Protein AF-A0AA97F3E9-F1 (afdb_monomer)

pLDDT: mean 88.94, std 7.21, range [58.5, 95.94]

Structure (mmCIF, N/CA/C/O backbone):
data_AF-A0AA97F3E9-F1
#
_entry.id   AF-A0AA97F3E9-F1
#
loop_
_atom_site.group_PDB
_atom_site.id
_atom_site.type_symbol
_atom_site.label_atom_id
_atom_site.label_alt_id
_atom_site.label_comp_id
_atom_site.label_asym_id
_atom_site.label_entity_id
_atom_site.label_seq_id
_atom_site.pdbx_PDB_ins_code
_atom_site.Cartn_x
_atom_site.Cartn_y
_atom_site.Cartn_z
_atom_site.occupancy
_atom_site.B_iso_or_equiv
_atom_site.auth_seq_id
_atom_site.auth_comp_id
_atom_site.auth_asym_id
_atom_site.auth_atom_id
_atom_site.pdbx_PDB_model_num
ATOM 1 N N . MET A 1 1 ? 9.352 -4.315 -11.357 1.00 58.50 1 MET A N 1
ATOM 2 C CA . MET A 1 1 ? 8.966 -4.707 -9.979 1.00 58.50 1 MET A CA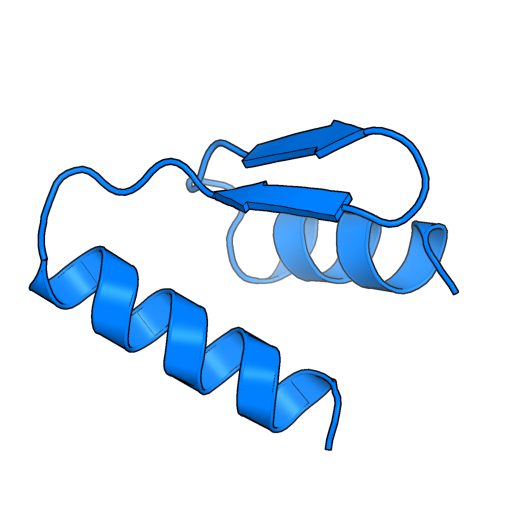 1
ATOM 3 C C . MET A 1 1 ? 7.465 -4.588 -9.692 1.00 58.50 1 MET A C 1
ATOM 5 O O . MET A 1 1 ? 7.002 -5.250 -8.776 1.00 58.50 1 MET A O 1
ATOM 9 N N . HIS A 1 2 ? 6.679 -3.835 -10.474 1.00 67.25 2 HIS A N 1
ATOM 10 C CA . H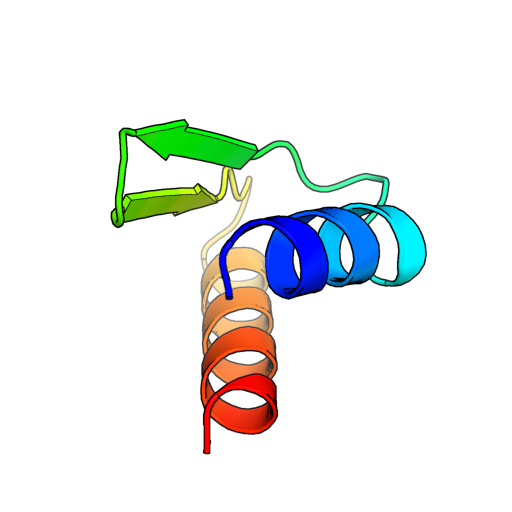IS A 1 2 ? 5.246 -3.586 -10.216 1.00 67.25 2 HIS A CA 1
ATOM 11 C C . HIS A 1 2 ? 4.364 -4.840 -10.195 1.00 67.25 2 HIS A C 1
ATOM 13 O O . HIS A 1 2 ? 3.568 -5.031 -9.281 1.00 67.25 2 HIS A O 1
ATOM 19 N N . HIS A 1 3 ? 4.598 -5.763 -11.127 1.00 74.44 3 HIS A N 1
ATOM 20 C CA . HIS A 1 3 ? 3.832 -7.007 -11.215 1.00 74.44 3 HIS A CA 1
ATOM 21 C C . HIS A 1 3 ? 3.983 -7.908 -9.975 1.00 74.44 3 HIS A C 1
ATOM 23 O O . HIS A 1 3 ? 3.051 -8.612 -9.595 1.00 74.44 3 HIS A O 1
ATOM 29 N N . ALA A 1 4 ? 5.147 -7.877 -9.315 1.00 85.44 4 ALA A N 1
ATOM 30 C CA . ALA A 1 4 ? 5.395 -8.688 -8.125 1.00 85.44 4 ALA A CA 1
ATOM 31 C C . ALA A 1 4 ? 4.578 -8.197 -6.921 1.00 85.44 4 ALA A C 1
A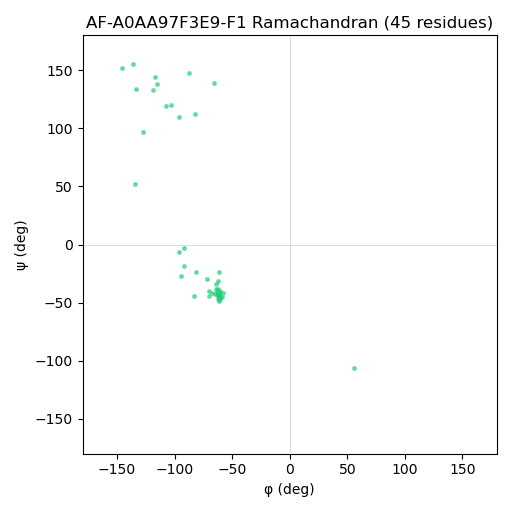TOM 33 O O . ALA A 1 4 ? 4.030 -9.014 -6.185 1.00 85.44 4 ALA A O 1
ATOM 34 N N . PHE A 1 5 ? 4.455 -6.876 -6.753 1.00 86.00 5 PHE A N 1
ATOM 35 C CA . PHE A 1 5 ? 3.621 -6.292 -5.704 1.00 86.00 5 PHE A CA 1
ATOM 36 C C . PHE A 1 5 ? 2.134 -6.552 -5.958 1.00 86.00 5 PHE A C 1
ATOM 38 O O . PHE A 1 5 ? 1.424 -6.932 -5.034 1.00 86.00 5 PHE A O 1
ATOM 45 N N . ASP A 1 6 ? 1.668 -6.430 -7.206 1.00 86.75 6 ASP A N 1
ATOM 46 C CA . ASP A 1 6 ? 0.258 -6.685 -7.536 1.00 86.75 6 ASP A CA 1
ATOM 47 C C . ASP A 1 6 ? -0.147 -8.135 -7.273 1.00 86.75 6 ASP A C 1
ATOM 49 O O . ASP A 1 6 ? -1.217 -8.394 -6.719 1.00 86.75 6 ASP A O 1
ATOM 53 N N . ILE A 1 7 ? 0.711 -9.091 -7.643 1.00 90.12 7 ILE A N 1
ATOM 54 C CA . ILE A 1 7 ? 0.491 -10.504 -7.322 1.00 90.12 7 ILE A CA 1
ATOM 55 C C . ILE A 1 7 ? 0.489 -10.705 -5.810 1.00 90.12 7 ILE A C 1
ATOM 57 O O . ILE A 1 7 ? -0.406 -11.365 -5.286 1.00 90.12 7 ILE A O 1
ATOM 61 N N . TRP A 1 8 ? 1.469 -10.136 -5.110 1.00 92.06 8 TRP A N 1
ATOM 62 C CA . TRP A 1 8 ? 1.587 -10.296 -3.667 1.00 92.06 8 TRP A CA 1
ATOM 63 C C . TRP A 1 8 ? 0.359 -9.742 -2.931 1.00 92.06 8 TRP A C 1
ATOM 65 O O . TRP A 1 8 ? -0.195 -10.450 -2.091 1.00 92.06 8 TRP A O 1
ATOM 75 N N . MET A 1 9 ? -0.130 -8.555 -3.307 1.00 91.44 9 MET A N 1
ATOM 76 C CA . MET A 1 9 ? -1.371 -7.977 -2.781 1.00 91.44 9 MET A CA 1
ATOM 77 C C . MET A 1 9 ? -2.577 -8.873 -3.072 1.00 91.44 9 MET A C 1
ATOM 79 O O . MET A 1 9 ? -3.357 -9.155 -2.169 1.00 91.44 9 MET A O 1
ATOM 83 N N . LYS A 1 10 ? -2.713 -9.392 -4.299 1.00 90.06 10 LYS A N 1
ATOM 84 C CA . LYS A 1 10 ? -3.816 -10.303 -4.656 1.00 90.06 10 LYS A CA 1
ATOM 85 C C . LYS A 1 10 ? -3.783 -11.625 -3.884 1.00 90.06 10 LYS A C 1
ATOM 87 O O . LYS A 1 10 ? -4.840 -12.177 -3.606 1.00 90.06 10 LYS A O 1
ATOM 92 N N . GLN A 1 11 ? -2.601 -12.142 -3.559 1.00 92.56 11 GLN A N 1
ATOM 93 C CA . GLN A 1 11 ? -2.448 -13.420 -2.856 1.00 92.56 11 GLN A CA 1
ATOM 94 C C . GLN A 1 11 ? -2.596 -13.281 -1.337 1.00 92.56 11 GLN A C 1
ATOM 96 O O . GLN A 1 11 ? -3.274 -14.094 -0.717 1.00 92.56 11 GLN A O 1
ATOM 101 N N . ASN A 1 12 ? -1.977 -12.260 -0.741 1.00 91.19 12 ASN A N 1
ATOM 102 C CA . ASN A 1 12 ? -1.898 -12.100 0.716 1.00 91.19 12 ASN A CA 1
ATOM 103 C C . ASN A 1 12 ? -3.016 -11.211 1.267 1.00 91.19 12 ASN A C 1
ATOM 105 O O . ASN A 1 12 ? -3.440 -11.371 2.410 1.00 91.19 12 ASN A O 1
ATOM 109 N N . HIS A 1 13 ? -3.526 -10.294 0.444 1.00 91.38 13 HIS A N 1
ATOM 110 C CA . HIS A 1 13 ? -4.529 -9.307 0.830 1.00 91.38 13 HIS A CA 1
ATOM 111 C C . HIS A 1 13 ? -5.669 -9.200 -0.208 1.00 91.38 13 HIS A C 1
ATOM 113 O O . HIS A 1 13 ? -6.009 -8.093 -0.629 1.00 91.38 13 HIS A O 1
ATOM 119 N N . PRO A 1 14 ? -6.319 -10.318 -0.609 1.00 89.31 14 PRO A N 1
ATOM 120 C CA . PRO A 1 14 ? -7.313 -10.335 -1.694 1.00 89.31 14 PRO A CA 1
ATOM 121 C C . PRO A 1 14 ? -8.548 -9.465 -1.429 1.00 89.31 14 PRO A C 1
ATOM 123 O O . PRO A 1 14 ? -9.246 -9.065 -2.357 1.00 89.31 14 PRO A O 1
ATOM 126 N N . THR A 1 15 ? -8.846 -9.190 -0.160 1.00 90.81 15 THR A N 1
ATOM 127 C CA . THR A 1 15 ? -10.006 -8.399 0.268 1.00 90.81 15 THR A CA 1
ATOM 128 C C . THR A 1 15 ? -9.699 -6.914 0.422 1.00 90.81 15 THR A C 1
ATOM 130 O O . THR A 1 15 ? -10.610 -6.147 0.735 1.00 90.81 15 THR A O 1
ATOM 133 N N . VAL A 1 16 ? -8.443 -6.501 0.232 1.00 90.94 16 VAL A N 1
ATOM 134 C CA . VAL A 1 16 ? -8.010 -5.112 0.380 1.00 90.94 16 VAL A CA 1
ATOM 135 C C . VAL A 1 16 ? -8.015 -4.450 -0.997 1.00 90.94 16 VAL A C 1
ATOM 137 O O . VAL A 1 16 ? -7.167 -4.777 -1.831 1.00 90.94 16 VAL A O 1
ATOM 140 N N . PRO A 1 17 ? -8.951 -3.521 -1.268 1.00 92.12 17 PRO A N 1
ATOM 141 C CA . PRO A 1 17 ? -8.941 -2.788 -2.521 1.00 92.12 17 PRO A CA 1
ATOM 142 C C . PRO A 1 17 ? -7.699 -1.902 -2.574 1.00 92.12 17 PRO A C 1
ATOM 144 O O . PRO A 1 17 ? -7.338 -1.262 -1.585 1.00 92.12 17 PRO A O 1
ATOM 147 N N . PHE A 1 18 ? -7.058 -1.839 -3.732 1.00 91.88 18 PHE A N 1
ATOM 148 C CA . PHE A 1 18 ? -5.967 -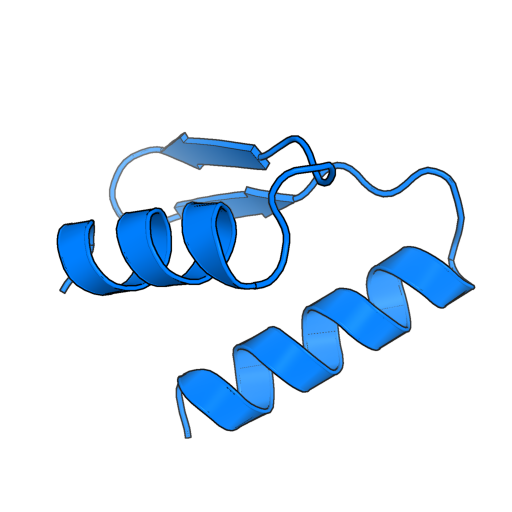0.908 -3.963 1.00 91.88 18 PHE A CA 1
ATOM 149 C C . PHE A 1 18 ? -5.986 -0.422 -5.409 1.00 91.88 18 PHE A C 1
ATOM 151 O O . PHE A 1 18 ? -6.452 -1.119 -6.310 1.00 91.88 18 PHE A O 1
ATOM 158 N N . GLU A 1 19 ? -5.475 0.781 -5.609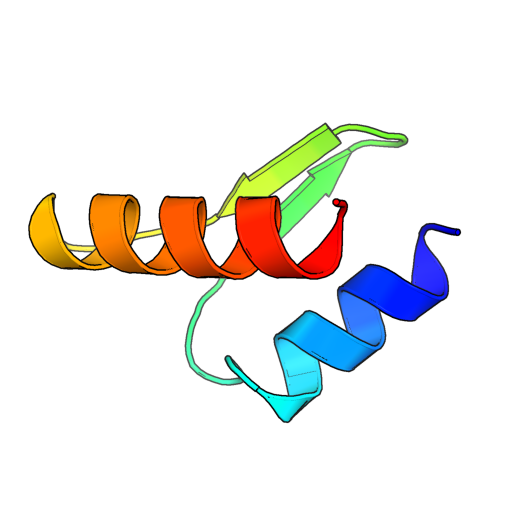 1.00 90.12 19 GLU A N 1
ATOM 159 C CA . GLU A 1 19 ? -5.304 1.417 -6.906 1.00 90.12 19 GLU A CA 1
ATOM 160 C C . GLU A 1 19 ? -3.816 1.638 -7.143 1.00 90.12 19 GLU A C 1
ATOM 162 O O . GLU A 1 19 ? -3.067 1.920 -6.210 1.00 90.12 19 GLU A O 1
ATOM 167 N N . ARG A 1 20 ? -3.374 1.499 -8.390 1.00 87.44 20 ARG A N 1
ATOM 168 C CA . ARG A 1 20 ? -1.983 1.731 -8.779 1.00 87.44 20 ARG A CA 1
ATOM 169 C C . ARG A 1 20 ? -1.934 2.855 -9.798 1.00 87.44 20 ARG A C 1
ATOM 1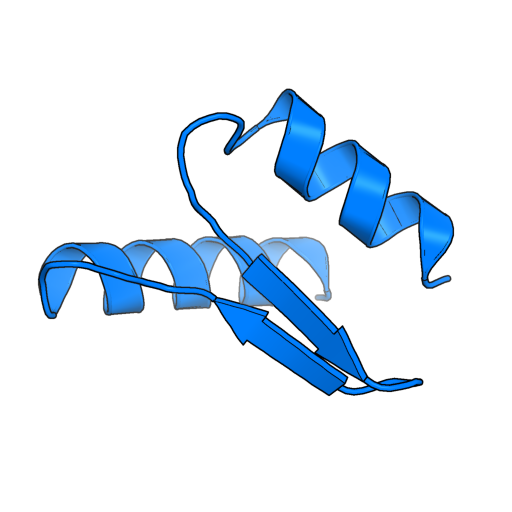71 O O . ARG A 1 20 ? -2.659 2.819 -10.790 1.00 87.44 20 ARG A O 1
ATOM 178 N N . TYR A 1 21 ? -1.028 3.796 -9.579 1.00 85.00 21 TYR A N 1
ATOM 179 C CA . TYR A 1 21 ? -0.720 4.871 -10.500 1.00 85.00 21 TYR A CA 1
ATOM 180 C C . TYR A 1 21 ? 0.785 4.900 -10.766 1.00 85.00 21 TYR A C 1
ATOM 182 O O . TYR A 1 21 ? 1.557 5.462 -9.999 1.00 85.00 21 TYR A O 1
ATOM 190 N N . VAL A 1 22 ? 1.201 4.272 -11.870 1.00 85.81 22 VAL A N 1
ATOM 191 C CA . VAL A 1 22 ? 2.617 4.107 -12.240 1.00 85.81 22 VAL A CA 1
ATOM 192 C C . VAL A 1 22 ? 3.395 3.406 -11.111 1.00 85.81 22 VAL A C 1
ATOM 194 O O . VAL A 1 22 ? 3.202 2.201 -10.900 1.00 85.81 22 VAL A O 1
ATOM 197 N N . ASP A 1 23 ? 4.221 4.156 -10.385 1.00 82.81 23 ASP A N 1
ATOM 198 C CA . ASP A 1 23 ? 5.059 3.670 -9.292 1.00 82.81 23 ASP A CA 1
ATOM 199 C C . ASP A 1 23 ? 4.346 3.779 -7.932 1.00 82.81 23 ASP A C 1
ATOM 201 O O . ASP A 1 23 ? 4.701 3.066 -6.993 1.00 82.81 23 ASP A O 1
ATOM 205 N N . ASP A 1 24 ? 3.291 4.596 -7.842 1.00 85.06 24 ASP A N 1
ATOM 206 C CA . ASP A 1 24 ? 2.510 4.801 -6.628 1.00 85.06 24 ASP A CA 1
ATOM 207 C C . ASP A 1 24 ? 1.376 3.775 -6.501 1.00 85.06 24 ASP A C 1
ATOM 209 O O . ASP A 1 24 ? 0.762 3.345 -7.483 1.00 85.06 24 ASP A O 1
ATOM 213 N N . ALA A 1 25 ? 1.052 3.401 -5.263 1.00 88.12 25 ALA A N 1
ATOM 214 C CA . ALA A 1 25 ? -0.106 2.574 -4.947 1.00 88.12 25 ALA A CA 1
ATOM 215 C C . ALA A 1 25 ? -0.890 3.163 -3.768 1.00 88.12 25 ALA A C 1
ATOM 217 O O . ALA A 1 25 ? -0.320 3.523 -2.740 1.00 88.12 25 ALA A O 1
ATOM 218 N N . ILE A 1 26 ? -2.212 3.223 -3.908 1.00 90.44 26 ILE A N 1
ATOM 219 C CA . ILE A 1 26 ? -3.151 3.667 -2.880 1.00 90.44 26 ILE A CA 1
ATOM 220 C C . ILE A 1 26 ? -3.892 2.439 -2.362 1.00 90.44 26 ILE A C 1
ATOM 222 O O . ILE A 1 26 ? -4.592 1.769 -3.114 1.00 90.44 26 ILE A O 1
ATOM 226 N N . VAL A 1 27 ? -3.756 2.145 -1.070 1.00 92.69 27 VAL A N 1
ATOM 227 C CA . VAL A 1 27 ? -4.416 1.004 -0.421 1.00 92.69 27 VAL A CA 1
ATOM 228 C C . VAL A 1 27 ? -5.616 1.495 0.383 1.00 92.69 27 VAL A C 1
ATOM 230 O O . VAL A 1 27 ? -5.472 2.272 1.328 1.00 92.69 27 VAL A O 1
ATOM 233 N N . HIS A 1 28 ? -6.810 1.014 0.042 1.00 93.50 28 HIS A N 1
ATOM 234 C CA . HIS A 1 28 ? -8.052 1.411 0.698 1.00 93.50 28 HIS A CA 1
ATOM 235 C C . HIS A 1 28 ? -8.260 0.621 1.988 1.00 93.50 28 HIS A C 1
ATOM 237 O O . HIS A 1 28 ? -8.532 -0.581 1.978 1.00 93.50 28 HIS A O 1
ATOM 243 N N . CYS A 1 29 ? -8.174 1.315 3.119 1.00 94.19 29 CYS A N 1
ATOM 244 C CA . CYS A 1 29 ? -8.391 0.740 4.443 1.00 94.19 29 CYS A CA 1
ATOM 245 C C . CYS A 1 29 ? -9.625 1.361 5.099 1.00 94.19 29 CYS A C 1
ATOM 247 O O . CYS A 1 29 ? -9.818 2.572 5.063 1.00 94.19 29 CYS A O 1
ATOM 249 N N . ARG A 1 30 ? -10.454 0.537 5.750 1.00 92.69 30 ARG A N 1
ATOM 250 C CA . ARG A 1 30 ? -11.671 0.997 6.443 1.00 92.69 30 ARG A CA 1
ATOM 251 C C . ARG A 1 30 ? -11.393 1.563 7.832 1.00 92.69 30 ARG A C 1
ATOM 253 O O . ARG A 1 30 ? -12.202 2.314 8.361 1.00 92.69 30 ARG A O 1
ATOM 260 N N . THR A 1 31 ? -10.285 1.164 8.453 1.00 95.06 31 THR A N 1
ATOM 261 C CA . THR A 1 31 ? -9.918 1.584 9.811 1.00 95.06 31 THR A CA 1
ATOM 262 C C . THR A 1 31 ? -8.445 1.953 9.884 1.00 95.06 31 THR A C 1
ATOM 264 O O . THR A 1 31 ? -7.627 1.423 9.130 1.00 95.06 31 THR A O 1
ATOM 267 N N . LYS A 1 32 ? -8.088 2.807 10.851 1.00 95.00 32 LYS A N 1
ATOM 268 C CA . LYS A 1 32 ? -6.688 3.167 11.112 1.00 95.00 32 LYS A CA 1
ATOM 269 C C . LYS A 1 32 ? -5.832 1.937 11.423 1.00 95.00 32 LYS A C 1
ATOM 271 O O . LYS A 1 32 ? -4.748 1.797 10.877 1.00 95.00 32 LYS A O 1
ATOM 276 N N . ARG A 1 33 ? -6.360 1.006 12.227 1.00 95.00 33 ARG A N 1
ATOM 277 C CA . ARG A 1 33 ? -5.675 -0.250 12.569 1.00 95.00 33 ARG A CA 1
ATOM 278 C C . ARG A 1 33 ? -5.377 -1.095 11.329 1.00 95.00 33 ARG A C 1
ATOM 280 O O . ARG A 1 33 ? -4.304 -1.678 11.232 1.00 95.00 33 ARG A O 1
ATOM 287 N N . GLN A 1 34 ? -6.314 -1.158 10.381 1.00 93.62 34 GLN A N 1
ATOM 288 C CA . GLN A 1 34 ? -6.086 -1.841 9.108 1.00 93.62 34 GLN A CA 1
ATOM 289 C C . GLN A 1 34 ? -5.001 -1.133 8.288 1.00 93.62 34 GLN A C 1
ATOM 291 O O . GLN A 1 34 ? -4.132 -1.804 7.746 1.00 93.62 34 GLN A O 1
ATOM 296 N N . ALA A 1 35 ? -5.013 0.202 8.238 1.00 93.94 35 ALA A N 1
ATOM 297 C CA . ALA A 1 35 ? -3.992 0.971 7.528 1.00 93.94 35 ALA A CA 1
ATOM 298 C C . ALA A 1 35 ? -2.588 0.771 8.122 1.00 93.94 35 ALA A C 1
ATOM 300 O O . ALA A 1 35 ? -1.638 0.547 7.380 1.00 93.94 35 ALA A O 1
ATOM 301 N N . GLU A 1 36 ? -2.459 0.792 9.451 1.00 95.94 36 GLU A N 1
ATOM 302 C CA . GLU A 1 36 ? -1.195 0.537 10.156 1.00 95.94 36 GLU A CA 1
ATOM 303 C C . GLU A 1 36 ? -0.674 -0.881 9.887 1.00 95.94 36 GLU A C 1
ATOM 305 O O . GLU A 1 36 ? 0.507 -1.054 9.595 1.00 95.94 36 GLU A O 1
ATOM 310 N N . PHE A 1 37 ? -1.560 -1.882 9.906 1.00 94.56 37 PHE A N 1
ATOM 311 C CA . PHE A 1 37 ? -1.210 -3.261 9.564 1.00 94.56 37 PHE A CA 1
ATOM 312 C C . PHE A 1 37 ? -0.719 -3.391 8.116 1.00 94.56 37 PHE A C 1
ATOM 314 O O . PHE A 1 37 ? 0.335 -3.974 7.873 1.00 94.56 37 PHE A O 1
ATOM 321 N N . MET A 1 38 ? -1.456 -2.818 7.158 1.00 94.56 38 MET A N 1
ATOM 322 C CA . MET A 1 38 ? -1.077 -2.864 5.743 1.00 94.56 38 MET A CA 1
ATOM 323 C C . MET A 1 38 ? 0.247 -2.148 5.495 1.00 94.56 38 MET A C 1
ATOM 325 O O . MET A 1 38 ? 1.079 -2.646 4.744 1.00 9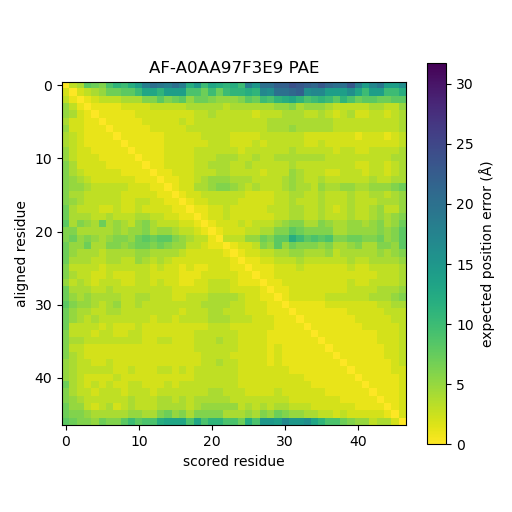4.56 38 MET A O 1
ATOM 329 N N . ARG A 1 39 ? 0.468 -1.008 6.153 1.00 93.56 39 ARG A N 1
ATOM 330 C CA . ARG A 1 39 ? 1.724 -0.270 6.054 1.00 93.56 39 ARG A CA 1
ATOM 331 C C . ARG A 1 39 ? 2.909 -1.108 6.541 1.00 93.56 39 ARG A C 1
ATOM 333 O O . ARG A 1 39 ? 3.895 -1.192 5.822 1.00 93.56 39 ARG A O 1
ATOM 340 N N . ALA A 1 40 ? 2.792 -1.757 7.700 1.00 94.88 40 ALA A N 1
ATOM 341 C CA . ALA A 1 40 ? 3.853 -2.614 8.232 1.00 94.88 40 ALA A CA 1
ATOM 342 C C . ALA A 1 40 ? 4.160 -3.804 7.304 1.00 94.88 40 ALA A C 1
ATOM 344 O O . ALA A 1 40 ? 5.322 -4.071 7.015 1.00 94.88 40 ALA A O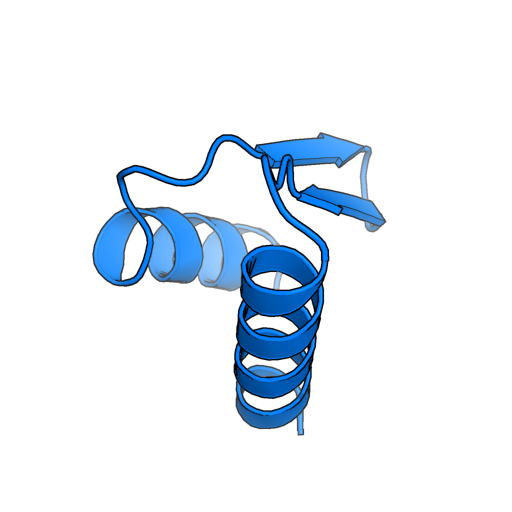 1
ATOM 345 N N . ALA A 1 41 ? 3.127 -4.472 6.779 1.00 92.69 41 ALA A N 1
ATOM 346 C CA . ALA A 1 41 ? 3.296 -5.597 5.855 1.00 92.69 41 ALA A CA 1
ATOM 347 C C . ALA A 1 41 ? 3.970 -5.183 4.533 1.00 92.69 41 ALA A C 1
ATOM 349 O O . ALA A 1 41 ? 4.784 -5.922 3.980 1.00 92.69 41 ALA A O 1
ATOM 350 N N . ILE A 1 42 ? 3.635 -3.996 4.019 1.00 91.50 42 ILE A N 1
ATOM 351 C CA . ILE A 1 42 ? 4.248 -3.450 2.804 1.00 91.50 42 ILE A CA 1
ATOM 352 C C . ILE A 1 42 ? 5.706 -3.051 3.064 1.00 91.50 42 ILE A C 1
ATOM 354 O O . ILE A 1 42 ? 6.564 -3.377 2.247 1.00 91.50 42 ILE A O 1
ATOM 358 N N . GLU A 1 43 ? 5.998 -2.390 4.190 1.00 92.19 43 GLU A N 1
ATOM 359 C CA . GLU A 1 43 ? 7.367 -2.037 4.594 1.00 92.19 43 GLU A CA 1
ATOM 360 C C . GLU A 1 43 ? 8.246 -3.291 4.743 1.00 92.19 43 GLU A C 1
ATOM 362 O O . GLU A 1 43 ? 9.342 -3.325 4.194 1.00 92.19 43 GLU A O 1
ATOM 367 N N . GLU A 1 44 ? 7.750 -4.353 5.385 1.00 92.12 44 GLU A N 1
ATOM 368 C CA . GLU A 1 44 ? 8.470 -5.630 5.525 1.00 92.12 44 GLU A CA 1
ATOM 369 C C . GLU A 1 44 ? 8.754 -6.295 4.170 1.00 92.12 44 GLU A C 1
ATOM 371 O O . GLU A 1 44 ? 9.825 -6.855 3.950 1.00 92.12 44 GLU A O 1
ATOM 376 N N . ARG A 1 45 ? 7.807 -6.221 3.230 1.00 86.31 45 ARG A N 1
ATOM 377 C CA . ARG A 1 45 ? 7.956 -6.835 1.905 1.00 86.31 45 ARG A CA 1
ATOM 378 C C . ARG A 1 45 ? 8.965 -6.111 1.010 1.00 86.31 45 ARG A C 1
ATOM 380 O O . ARG A 1 45 ? 9.510 -6.753 0.101 1.00 86.31 45 ARG A O 1
ATOM 387 N N . LEU A 1 46 ? 9.111 -4.799 1.200 1.00 83.00 46 LEU A N 1
ATOM 388 C CA . LEU A 1 46 ? 9.966 -3.907 0.410 1.00 83.00 46 LEU A CA 1
ATOM 389 C C . LEU A 1 46 ? 11.348 -3.660 1.041 1.00 83.00 46 LEU A C 1
ATOM 391 O O . LEU A 1 46 ? 12.168 -3.009 0.393 1.00 83.00 46 LEU A O 1
ATOM 395 N N . ALA A 1 47 ? 11.578 -4.147 2.265 1.00 75.94 47 ALA A N 1
ATOM 396 C CA . ALA A 1 47 ? 12.869 -4.107 2.950 1.00 75.94 47 ALA A CA 1
ATOM 397 C C . ALA A 1 47 ? 13.975 -4.884 2.214 1.00 75.94 47 ALA A C 1
ATOM 399 O O . ALA A 1 47 ? 13.662 -5.847 1.471 1.00 75.94 47 ALA A O 1
#

Secondary structure (DSSP, 8-state):
-HHHHHHHHHHH-TTS-EEEETTEEEE--SSHHHHHHHHHHHHHHH-

Foldseek 3Di:
DVVVVVVVCCVVPVPWDWDDDPPDIGIDDPDPVRVVVVVVVVVVVVD

Nearest PDB structures (foldseek):
  6wrx-assembly1_D  TM=7.569E-01  e=1.883E+00  synthetic constr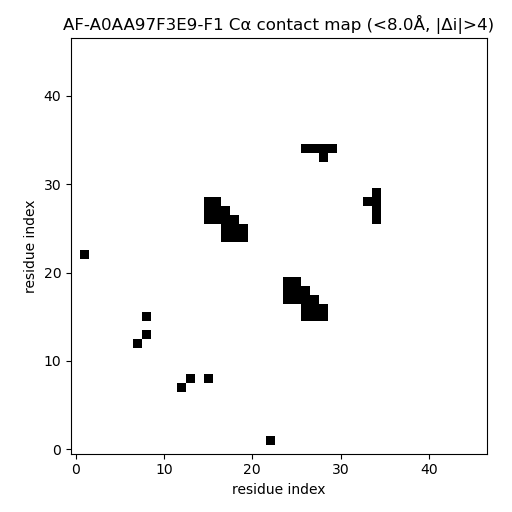uct
  1dtq-assembly1_B  TM=5.890E-01  e=3.027E+00  Human immunodeficiency virus 1
  3cuo-assembly2_C  TM=3.736E-01  e=2.644E+00  unclassified
  4aih-assembly1_A  TM=3.100E-01  e=6.831E+00  Yersinia pseudotuberculosis YPIII

Radius of gyration: 10.24 Å; Cα contacts (8 Å, |Δi|>4): 24; chains: 1; bounding box: 24×18×25 Å

Mean predicted aligned error: 3.5 Å

Sequence (47 aa):
MHHAFDIWMKQNHPTVPFERYVDDAIVHCRTKRQAEFMRAAIEERLA

Solvent-accessible surface area (backbone atoms only — not comparable to full-atom values): 2954 Å² total; per-residue (Å²): 116,67,69,60,53,55,50,47,42,54,70,78,38,67,88,53,56,65,50,75,58,93,91,45,72,50,74,61,56,94,43,70,70,51,42,54,51,51,50,52,57,52,52,65,72,71,103